Protein AF-A0A2T2SC00-F1 (afdb_monomer_lite)

Structure (mmCIF, N/CA/C/O backbone):
data_AF-A0A2T2SC00-F1
#
_entry.id   AF-A0A2T2SC00-F1
#
loop_
_atom_site.group_PDB
_atom_site.id
_atom_site.type_symbol
_atom_site.label_atom_id
_atom_site.label_alt_id
_atom_site.label_comp_id
_atom_site.label_asym_id
_atom_site.label_entity_id
_atom_site.label_seq_id
_atom_site.pdbx_PDB_ins_code
_atom_site.Cartn_x
_atom_site.Cartn_y
_atom_site.Cartn_z
_atom_site.occupancy
_atom_site.B_iso_or_equiv
_atom_site.auth_seq_id
_atom_site.auth_comp_id
_atom_site.auth_asym_id
_atom_site.auth_atom_id
_atom_site.pdbx_PDB_model_num
ATOM 1 N N . MET A 1 1 ? -11.362 11.542 10.653 1.00 46.25 1 MET A N 1
ATOM 2 C CA . MET A 1 1 ? -11.673 10.452 9.708 1.00 46.25 1 MET A CA 1
ATOM 3 C C . MET A 1 1 ? -11.257 10.879 8.308 1.00 46.25 1 MET A C 1
ATOM 5 O O . MET A 1 1 ? -12.016 11.571 7.643 1.00 46.25 1 MET A O 1
ATOM 9 N N . THR A 1 2 ? -10.043 10.540 7.875 1.00 49.66 2 THR A N 1
ATOM 10 C CA . THR A 1 2 ? -9.648 10.747 6.471 1.00 49.66 2 THR A CA 1
ATOM 11 C C . THR A 1 2 ? -9.931 9.459 5.716 1.00 49.66 2 THR A C 1
ATOM 13 O O . THR A 1 2 ? -9.033 8.678 5.427 1.00 49.66 2 THR A O 1
ATOM 16 N N . THR A 1 3 ? -11.205 9.206 5.432 1.00 57.25 3 THR A N 1
ATOM 17 C CA . THR A 1 3 ? -11.551 8.253 4.378 1.00 57.25 3 THR A CA 1
ATOM 18 C C . THR A 1 3 ? -11.516 9.049 3.083 1.00 57.25 3 THR A C 1
ATOM 20 O O . THR A 1 3 ? -12.471 9.754 2.762 1.00 57.25 3 THR A O 1
ATOM 23 N N . ALA A 1 4 ? -10.383 9.024 2.378 1.00 68.56 4 ALA A N 1
ATOM 24 C CA . ALA A 1 4 ? -10.335 9.554 1.016 1.00 68.56 4 ALA A CA 1
ATOM 25 C C . ALA A 1 4 ? -11.343 8.781 0.146 1.00 68.56 4 ALA A C 1
ATOM 27 O O . ALA A 1 4 ? -11.625 7.623 0.435 1.00 68.56 4 ALA A O 1
ATOM 28 N N . ALA A 1 5 ? -11.922 9.377 -0.896 1.00 81.25 5 ALA A N 1
ATOM 29 C CA . ALA A 1 5 ? -12.823 8.655 -1.807 1.00 81.25 5 ALA A CA 1
ATOM 30 C C . ALA A 1 5 ? -12.049 7.595 -2.620 1.00 81.25 5 ALA A C 1
ATOM 32 O O . ALA A 1 5 ? -10.869 7.841 -2.884 1.00 81.25 5 ALA A O 1
ATOM 33 N N . PRO A 1 6 ? -12.630 6.419 -2.953 1.00 88.88 6 PRO A N 1
ATOM 34 C CA . PRO A 1 6 ? -11.985 5.398 -3.796 1.00 88.88 6 PRO A CA 1
ATOM 35 C C . PRO A 1 6 ? -11.403 5.998 -5.074 1.00 88.88 6 PRO A C 1
ATOM 37 O O . PRO A 1 6 ? -11.956 6.970 -5.597 1.00 88.88 6 PRO A O 1
ATOM 40 N N . LEU A 1 7 ? -10.285 5.456 -5.563 1.00 92.31 7 LEU A N 1
ATOM 41 C CA . LEU A 1 7 ? -9.724 5.905 -6.833 1.00 92.31 7 LEU A CA 1
ATOM 42 C C . LEU A 1 7 ? -10.720 5.601 -7.955 1.00 92.31 7 LEU A C 1
ATOM 44 O O . LEU A 1 7 ? -11.177 4.472 -8.096 1.00 92.31 7 LEU A O 1
ATOM 48 N N . SER A 1 8 ? -11.041 6.600 -8.776 1.00 95.19 8 SER A N 1
ATOM 49 C CA . SER A 1 8 ? -11.900 6.376 -9.943 1.00 95.19 8 SER A CA 1
ATOM 50 C C . SER A 1 8 ? -11.204 5.490 -10.978 1.00 95.19 8 SER A C 1
ATOM 52 O O . SER A 1 8 ? -9.989 5.600 -11.140 1.00 95.19 8 SER A O 1
ATOM 54 N N . ASP A 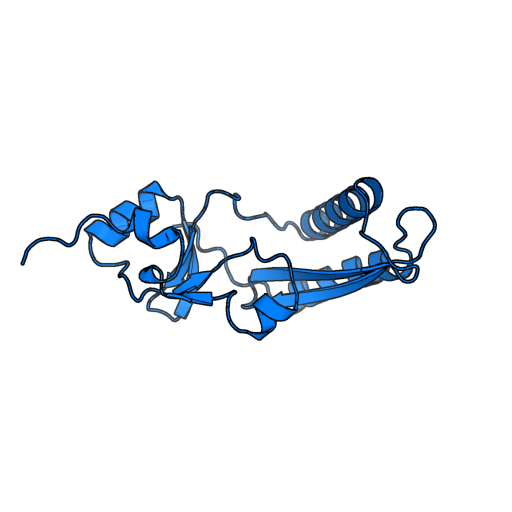1 9 ? -11.957 4.699 -11.744 1.00 96.38 9 ASP A N 1
ATOM 55 C CA . ASP A 1 9 ? -11.423 3.845 -12.821 1.00 96.38 9 ASP A CA 1
ATOM 56 C C . ASP A 1 9 ? -10.507 4.611 -13.790 1.00 96.38 9 ASP A C 1
ATOM 58 O O . ASP A 1 9 ? -9.477 4.102 -14.235 1.00 96.38 9 ASP A O 1
ATOM 62 N N . ALA A 1 10 ? -10.852 5.868 -14.090 1.00 97.06 10 ALA A N 1
ATOM 63 C CA . ALA A 1 10 ? -10.053 6.736 -14.949 1.00 97.06 10 ALA A CA 1
ATOM 64 C C . ALA A 1 10 ? -8.696 7.079 -14.314 1.00 97.06 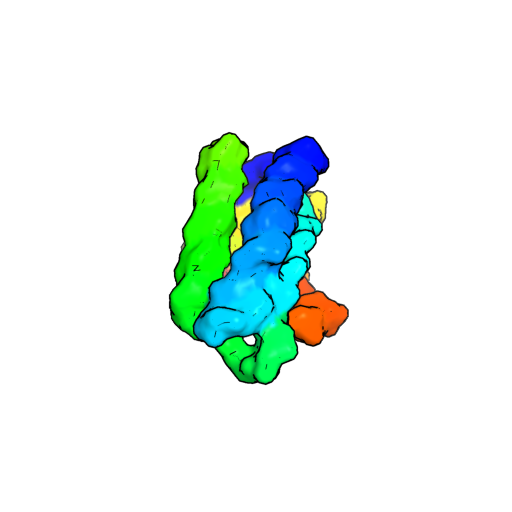10 ALA A C 1
ATOM 66 O O . ALA A 1 10 ? -7.667 7.020 -14.983 1.00 97.06 10 ALA A O 1
ATOM 67 N N . THR A 1 11 ? -8.682 7.402 -13.018 1.00 97.00 11 THR A N 1
ATOM 68 C CA . THR A 1 11 ? -7.450 7.657 -12.257 1.00 97.00 11 THR A CA 1
ATOM 69 C C . THR A 1 11 ? -6.603 6.393 -12.135 1.00 97.00 11 THR A C 1
ATOM 71 O O . THR A 1 11 ? -5.391 6.454 -12.323 1.00 97.00 11 THR A O 1
ATOM 74 N N . GLN A 1 12 ? -7.239 5.250 -11.865 1.00 97.69 12 GLN A N 1
ATOM 75 C CA . GLN A 1 12 ? -6.583 3.948 -11.775 1.00 97.69 12 GLN A CA 1
ATOM 76 C C . GLN A 1 12 ? -5.887 3.586 -13.091 1.00 97.69 12 GLN A C 1
ATOM 78 O O . GLN A 1 12 ? -4.688 3.318 -13.102 1.00 97.69 12 GLN A O 1
ATOM 83 N N . THR A 1 13 ? -6.610 3.676 -14.209 1.00 98.12 13 THR A N 1
ATOM 84 C CA . THR A 1 13 ? -6.069 3.424 -15.554 1.00 98.12 13 THR A CA 1
ATOM 85 C C . THR A 1 13 ? -4.900 4.361 -15.855 1.00 98.12 13 THR A C 1
ATOM 87 O O . THR A 1 13 ? -3.823 3.917 -16.238 1.00 98.12 13 THR A O 1
ATOM 90 N N . ALA A 1 14 ? -5.069 5.660 -15.592 1.00 97.75 14 ALA A N 1
ATOM 91 C CA . ALA A 1 14 ? -4.034 6.657 -15.842 1.00 97.75 14 ALA A CA 1
ATOM 92 C C . ALA A 1 14 ? -2.752 6.426 -15.018 1.00 97.75 14 ALA A C 1
ATOM 94 O O . ALA A 1 14 ? -1.659 6.740 -15.501 1.00 97.75 14 ALA A O 1
ATOM 95 N N . LEU A 1 15 ? -2.873 5.916 -13.789 1.00 97.69 15 LEU A N 1
ATOM 96 C CA . LEU A 1 15 ? -1.735 5.547 -12.946 1.00 97.69 15 LEU A CA 1
ATOM 97 C C . LEU A 1 15 ? -1.032 4.301 -13.499 1.00 97.69 15 LEU A C 1
ATOM 99 O O . LEU A 1 15 ? 0.186 4.312 -13.673 1.00 97.69 15 LEU A O 1
ATOM 103 N N . LEU A 1 16 ? -1.796 3.255 -13.821 1.00 98.06 16 LEU A N 1
ATOM 104 C CA . LEU A 1 16 ? -1.264 1.994 -14.341 1.00 98.06 16 LEU A CA 1
ATOM 105 C C . LEU A 1 16 ? -0.571 2.164 -15.701 1.00 98.06 16 LEU A C 1
ATOM 107 O O . LEU A 1 16 ? 0.504 1.604 -15.892 1.00 98.06 16 LEU A O 1
ATOM 111 N N . ASP A 1 17 ? -1.103 2.991 -16.605 1.00 97.62 17 ASP A N 1
ATOM 112 C CA . ASP A 1 17 ? -0.485 3.268 -17.912 1.00 97.62 17 ASP A CA 1
ATOM 113 C C . ASP A 1 17 ? 0.893 3.942 -17.776 1.00 97.62 17 ASP A C 1
ATOM 115 O O . ASP A 1 17 ? 1.849 3.608 -18.486 1.00 97.62 17 ASP A O 1
ATOM 119 N N . ARG A 1 18 ? 1.024 4.879 -16.828 1.00 96.94 18 ARG A N 1
ATOM 120 C CA . ARG A 1 18 ? 2.301 5.551 -16.529 1.00 96.94 18 ARG A CA 1
ATOM 121 C C . ARG A 1 18 ? 3.326 4.563 -15.988 1.00 96.94 18 ARG A C 1
ATOM 123 O O . ARG A 1 18 ? 4.458 4.531 -16.466 1.00 96.94 18 ARG A O 1
ATOM 130 N N . LEU A 1 19 ? 2.917 3.722 -15.040 1.00 97.50 19 LEU A N 1
ATOM 131 C CA . LEU A 1 19 ? 3.785 2.694 -14.468 1.00 97.50 19 LEU A CA 1
ATOM 132 C C . LEU A 1 19 ? 4.167 1.631 -15.502 1.00 97.50 19 LEU A C 1
ATOM 134 O O . LEU A 1 19 ? 5.326 1.237 -15.556 1.00 97.50 19 LEU A O 1
ATOM 138 N N . SER A 1 20 ? 3.240 1.226 -16.373 1.00 96.19 20 SER A N 1
ATOM 139 C CA . SER A 1 20 ? 3.527 0.305 -17.476 1.00 96.19 20 SER A CA 1
ATOM 140 C C . SER A 1 20 ? 4.554 0.880 -18.448 1.00 96.19 20 SER A C 1
ATOM 142 O O . SER A 1 20 ? 5.369 0.127 -18.976 1.00 96.19 20 SER A O 1
ATOM 144 N N . THR A 1 21 ? 4.530 2.194 -18.687 1.00 95.50 21 THR A N 1
ATOM 145 C CA . THR A 1 21 ? 5.528 2.864 -19.532 1.00 95.50 21 THR A CA 1
ATOM 146 C C . THR A 1 21 ? 6.910 2.799 -18.887 1.00 95.50 21 THR A C 1
ATOM 148 O O . THR A 1 21 ? 7.870 2.426 -19.549 1.00 95.50 21 THR A O 1
ATOM 151 N N . PHE A 1 22 ? 7.010 3.087 -17.586 1.00 95.56 22 PHE A N 1
ATOM 152 C CA . PHE A 1 22 ? 8.260 2.932 -16.836 1.00 95.56 22 PHE A CA 1
ATOM 153 C C . PHE A 1 22 ? 8.777 1.484 -16.859 1.00 95.56 22 PHE A C 1
ATOM 155 O O . PHE A 1 22 ? 9.954 1.251 -17.127 1.00 95.56 22 PHE A O 1
ATOM 162 N N . MET A 1 23 ? 7.898 0.509 -16.611 1.00 94.69 23 MET A N 1
ATOM 163 C CA . MET A 1 23 ? 8.260 -0.911 -16.545 1.00 94.69 23 MET A CA 1
ATOM 164 C C . MET A 1 23 ? 8.811 -1.452 -17.868 1.00 94.69 23 MET A C 1
ATOM 166 O O . MET A 1 23 ? 9.627 -2.367 -17.838 1.00 94.69 23 MET A O 1
ATOM 170 N N . ALA A 1 24 ? 8.421 -0.882 -19.015 1.00 93.19 24 ALA A N 1
ATOM 171 C CA . ALA A 1 24 ? 8.926 -1.297 -20.325 1.00 93.19 24 ALA A CA 1
ATOM 172 C C . ALA A 1 24 ? 10.442 -1.077 -20.489 1.00 93.19 24 ALA A C 1
ATOM 174 O O . ALA A 1 24 ? 11.096 -1.846 -21.192 1.00 93.19 24 ALA A O 1
ATOM 175 N N . ASP A 1 25 ? 10.993 -0.066 -19.812 1.00 92.06 25 ASP A N 1
ATOM 176 C CA . ASP A 1 25 ? 12.411 0.307 -19.872 1.00 92.06 25 ASP A CA 1
ATOM 177 C C . ASP A 1 25 ? 13.138 0.079 -18.530 1.00 92.06 25 ASP A C 1
ATOM 179 O O . ASP A 1 25 ? 14.277 0.521 -18.334 1.00 92.06 25 ASP A O 1
ATOM 183 N N . TRP A 1 26 ? 12.497 -0.603 -17.574 1.00 94.00 26 TRP A N 1
ATOM 184 C CA . TRP A 1 26 ? 13.041 -0.749 -16.230 1.00 94.00 26 TRP A CA 1
ATOM 185 C C . TRP A 1 26 ? 14.219 -1.724 -16.197 1.00 94.00 26 TRP A C 1
ATOM 187 O O . TRP A 1 26 ? 14.147 -2.874 -16.637 1.00 94.00 26 TRP A O 1
ATOM 197 N N . THR A 1 27 ? 15.335 -1.253 -15.639 1.00 88.25 27 THR A N 1
ATOM 198 C CA . THR A 1 27 ? 16.562 -2.034 -15.495 1.00 88.25 27 THR A CA 1
ATOM 199 C C . THR A 1 27 ? 17.150 -1.916 -14.090 1.00 88.25 27 THR A C 1
ATOM 201 O O . THR A 1 27 ? 17.029 -0.890 -13.418 1.00 88.25 27 THR A O 1
ATOM 204 N N . SER A 1 28 ? 17.827 -2.973 -13.643 1.00 86.31 28 SER A N 1
ATOM 205 C CA . SER A 1 28 ? 18.608 -3.015 -12.404 1.00 86.31 28 SER A CA 1
ATOM 206 C C . SER A 1 28 ? 19.923 -3.749 -12.664 1.00 86.31 28 SER A C 1
ATOM 208 O O . SER A 1 28 ? 19.931 -4.837 -13.235 1.00 86.31 28 SER A O 1
ATOM 210 N N . HIS A 1 29 ? 21.063 -3.136 -12.319 1.00 81.75 29 HIS A N 1
ATOM 211 C CA . HIS A 1 29 ? 22.405 -3.654 -12.652 1.00 81.75 29 HIS A CA 1
ATOM 212 C C . HIS A 1 29 ? 22.545 -4.144 -14.102 1.00 81.75 29 HIS A C 1
ATOM 214 O O . HIS A 1 29 ? 23.108 -5.207 -14.342 1.00 81.75 29 HIS A O 1
ATOM 220 N N . GLN A 1 30 ? 22.037 -3.368 -15.066 1.00 80.12 30 GLN A N 1
ATOM 221 C CA . GLN A 1 30 ? 22.094 -3.683 -16.504 1.00 80.12 30 GLN A CA 1
ATOM 222 C C . GLN A 1 30 ? 21.262 -4.903 -16.939 1.00 80.12 30 GLN A C 1
ATOM 224 O O . GLN A 1 30 ? 21.306 -5.276 -18.109 1.00 80.12 30 GLN A O 1
ATOM 229 N N . HIS A 1 31 ? 20.478 -5.492 -16.036 1.00 84.62 31 HIS A N 1
ATOM 230 C CA . HIS A 1 31 ? 19.489 -6.513 -16.361 1.00 84.62 31 HIS A CA 1
ATOM 231 C C . HIS A 1 31 ? 18.110 -5.871 -16.462 1.00 84.62 31 HIS A C 1
ATOM 233 O O . HIS A 1 31 ? 17.794 -4.957 -15.698 1.00 84.62 31 HIS A O 1
ATOM 239 N N . ALA A 1 32 ? 17.299 -6.346 -17.405 1.00 89.12 32 ALA A N 1
ATOM 240 C CA . ALA A 1 32 ? 15.898 -5.962 -17.476 1.00 89.12 32 ALA A CA 1
ATOM 241 C C . ALA A 1 32 ? 15.161 -6.462 -16.227 1.00 89.12 32 ALA A C 1
ATOM 243 O O . ALA A 1 32 ? 15.494 -7.515 -15.671 1.00 89.12 32 ALA A O 1
ATOM 244 N N . VAL A 1 33 ? 14.176 -5.691 -15.781 1.00 92.62 33 VAL A N 1
ATOM 245 C CA . VAL A 1 33 ? 13.275 -6.084 -14.700 1.00 92.62 33 VAL A CA 1
ATOM 246 C C . VAL A 1 33 ? 11.886 -6.242 -15.291 1.00 92.62 33 VAL A C 1
ATOM 248 O O . VAL A 1 33 ? 11.322 -5.291 -15.826 1.00 92.62 33 VAL A O 1
ATOM 251 N N . GLU A 1 34 ? 11.333 -7.445 -15.195 1.00 92.81 34 GLU A N 1
ATOM 252 C CA . GLU A 1 34 ? 9.938 -7.681 -15.543 1.00 92.81 34 GLU A CA 1
ATOM 253 C C . GLU A 1 34 ? 9.075 -7.254 -14.363 1.00 92.81 34 GLU A C 1
ATOM 255 O O . GLU A 1 34 ? 9.261 -7.728 -13.244 1.00 92.81 34 GLU A O 1
ATOM 260 N N . GLY A 1 35 ? 8.152 -6.328 -14.606 1.00 93.50 35 GLY A N 1
ATOM 261 C CA . GLY A 1 35 ? 7.279 -5.774 -13.583 1.00 93.50 35 GLY A CA 1
ATOM 262 C C . GLY A 1 35 ? 5.826 -5.746 -14.030 1.00 93.50 35 GLY A C 1
ATOM 263 O O . GLY A 1 35 ? 5.524 -5.631 -15.217 1.00 93.50 35 GLY A O 1
ATOM 264 N N . ALA A 1 36 ? 4.923 -5.825 -13.060 1.00 95.12 36 ALA A N 1
ATOM 265 C CA . ALA A 1 36 ? 3.505 -5.574 -13.253 1.00 95.12 36 ALA A CA 1
ATOM 266 C C . ALA A 1 36 ? 2.949 -4.783 -12.067 1.00 95.12 36 ALA A C 1
ATOM 268 O O . ALA A 1 36 ? 3.351 -4.999 -10.921 1.00 95.12 36 ALA A O 1
ATOM 269 N N . ALA A 1 37 ? 1.998 -3.892 -12.347 1.00 97.25 37 ALA A N 1
ATOM 270 C CA . ALA A 1 37 ? 1.253 -3.145 -11.342 1.00 97.25 37 ALA A CA 1
ATOM 271 C C . ALA A 1 37 ? -0.240 -3.479 -11.410 1.00 97.25 37 ALA A C 1
ATOM 273 O O . ALA A 1 37 ? -0.789 -3.710 -12.487 1.00 97.25 37 ALA A O 1
ATOM 274 N N . THR A 1 38 ? -0.906 -3.454 -10.261 1.00 96.94 38 THR A N 1
ATOM 275 C CA . THR A 1 38 ? -2.368 -3.492 -10.158 1.00 96.94 38 THR A CA 1
ATOM 276 C C . THR A 1 38 ? -2.831 -2.606 -9.012 1.00 96.94 38 THR A C 1
ATOM 278 O O . THR A 1 38 ? -2.042 -2.249 -8.136 1.00 96.94 38 THR A O 1
ATOM 281 N N . ILE A 1 39 ? -4.119 -2.270 -9.005 1.00 97.00 39 ILE A N 1
ATOM 282 C CA . ILE A 1 39 ? -4.764 -1.591 -7.885 1.00 97.00 39 ILE A CA 1
ATOM 283 C C . ILE A 1 39 ? -5.762 -2.553 -7.240 1.00 97.00 39 ILE A C 1
ATOM 285 O O . ILE A 1 39 ? -6.554 -3.183 -7.938 1.00 97.00 39 ILE A O 1
ATOM 289 N N . LEU A 1 40 ? -5.684 -2.707 -5.917 1.00 95.50 40 LEU A N 1
ATOM 290 C CA . LEU A 1 40 ? -6.622 -3.502 -5.117 1.00 95.50 40 LEU A CA 1
ATOM 291 C C . LEU A 1 40 ? -7.511 -2.581 -4.281 1.00 95.50 40 LEU A C 1
ATOM 293 O O . LEU A 1 40 ? -7.053 -1.529 -3.825 1.00 95.50 40 LEU A O 1
ATOM 297 N N . ASP A 1 41 ? -8.773 -2.975 -4.090 1.00 94.19 41 ASP A N 1
ATOM 298 C CA . ASP A 1 41 ? -9.798 -2.228 -3.341 1.00 94.19 41 ASP A CA 1
ATOM 299 C C . ASP A 1 41 ? -9.904 -0.738 -3.732 1.00 94.19 41 ASP A C 1
ATOM 301 O O . ASP A 1 41 ? -10.259 0.095 -2.900 1.00 94.19 41 ASP A O 1
ATOM 305 N N . ASP A 1 42 ? -9.555 -0.384 -4.977 1.00 94.75 42 ASP A N 1
ATOM 306 C CA . ASP A 1 42 ? -9.486 0.995 -5.488 1.00 94.75 42 ASP A CA 1
ATOM 307 C C . ASP A 1 42 ? -8.564 1.919 -4.661 1.00 94.75 42 AS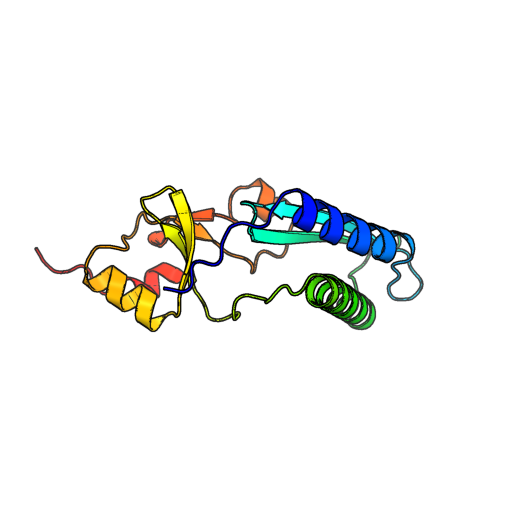P A C 1
ATOM 309 O O . ASP A 1 42 ? -8.783 3.134 -4.555 1.00 94.75 42 ASP A O 1
ATOM 313 N N . ARG A 1 43 ? -7.558 1.334 -3.994 1.00 93.25 43 ARG A N 1
ATOM 314 C CA . ARG A 1 43 ? -6.783 1.971 -2.912 1.00 93.25 43 ARG A CA 1
ATOM 315 C C . ARG A 1 43 ? -5.307 1.624 -2.910 1.00 93.25 43 ARG A C 1
ATOM 317 O O . ARG A 1 43 ? -4.482 2.491 -2.634 1.00 93.25 43 ARG A O 1
ATOM 324 N N . PHE A 1 44 ? -4.986 0.358 -3.139 1.00 95.44 44 PHE A N 1
ATOM 325 C CA . PHE A 1 44 ? -3.653 -0.177 -2.911 1.00 95.44 44 PHE A CA 1
ATOM 326 C C . PHE A 1 44 ? -2.950 -0.387 -4.235 1.00 95.44 44 PHE A C 1
ATOM 328 O O . PHE A 1 44 ? -3.322 -1.280 -4.990 1.00 95.44 44 PHE A O 1
ATOM 335 N N . LEU A 1 45 ? -1.920 0.411 -4.502 1.00 96.44 45 LEU A N 1
ATOM 336 C CA . LEU A 1 45 ? -0.999 0.119 -5.587 1.00 96.44 45 LEU A CA 1
ATOM 337 C C . LEU A 1 45 ? -0.117 -1.062 -5.176 1.00 96.44 45 LEU A C 1
ATOM 339 O O . LEU A 1 45 ? 0.642 -0.971 -4.213 1.00 96.44 45 LEU A O 1
ATOM 343 N N . VAL A 1 46 ? -0.213 -2.157 -5.921 1.00 96.44 46 VAL A N 1
ATOM 344 C CA . VAL A 1 46 ? 0.633 -3.338 -5.761 1.00 96.44 46 VAL A CA 1
ATOM 345 C C . VAL A 1 46 ? 1.530 -3.447 -6.976 1.00 96.44 46 VAL A C 1
ATOM 347 O O . VAL A 1 46 ? 1.047 -3.410 -8.106 1.00 96.44 46 VAL A O 1
ATOM 350 N N . ILE A 1 47 ? 2.828 -3.616 -6.737 1.00 95.75 47 ILE A N 1
ATOM 351 C CA . ILE A 1 47 ? 3.826 -3.821 -7.782 1.00 95.75 47 ILE A CA 1
ATOM 352 C C . ILE A 1 47 ? 4.574 -5.112 -7.478 1.00 95.75 47 ILE A C 1
ATOM 354 O O . ILE A 1 47 ? 5.112 -5.282 -6.387 1.00 95.75 47 ILE A O 1
ATOM 358 N N . ALA A 1 48 ? 4.597 -6.019 -8.448 1.00 93.81 48 ALA A N 1
ATOM 359 C CA . ALA A 1 48 ? 5.405 -7.230 -8.411 1.00 93.81 48 ALA A CA 1
ATOM 360 C C . ALA A 1 48 ? 6.472 -7.138 -9.498 1.00 93.81 48 ALA A C 1
ATOM 362 O O . ALA A 1 48 ? 6.188 -6.649 -10.593 1.00 93.81 48 ALA A O 1
ATOM 363 N N . ALA A 1 49 ? 7.687 -7.588 -9.192 1.00 92.56 49 ALA A N 1
ATOM 364 C CA . ALA A 1 49 ? 8.812 -7.457 -10.101 1.00 92.56 49 ALA A CA 1
ATOM 365 C C . ALA A 1 49 ? 9.867 -8.549 -9.899 1.00 92.56 49 ALA A C 1
ATOM 367 O O . ALA A 1 49 ? 10.090 -8.987 -8.770 1.00 92.56 49 ALA A O 1
ATOM 368 N N . GLU A 1 50 ? 10.531 -8.946 -10.982 1.00 90.44 50 GLU A N 1
ATOM 369 C CA . GLU A 1 50 ? 11.594 -9.954 -10.995 1.00 90.44 50 GLU A CA 1
ATOM 370 C C . GLU A 1 50 ? 12.680 -9.594 -12.035 1.00 90.44 50 GLU A C 1
ATOM 372 O O . GLU A 1 50 ? 12.354 -9.268 -13.181 1.00 90.44 50 GLU A O 1
ATOM 377 N N . PRO A 1 51 ? 13.983 -9.627 -11.688 1.00 86.69 51 PRO A N 1
ATOM 378 C CA . PRO A 1 51 ? 15.059 -9.437 -12.662 1.00 86.69 51 PRO A CA 1
ATOM 379 C C . PRO A 1 51 ? 15.180 -10.615 -13.637 1.00 86.69 51 PRO A C 1
ATOM 381 O O . PRO A 1 51 ? 15.324 -11.764 -13.220 1.00 86.69 51 PRO A O 1
ATOM 384 N N . THR A 1 52 ? 15.275 -10.343 -14.941 1.00 84.06 52 THR A N 1
ATOM 385 C CA . THR A 1 52 ? 15.378 -11.398 -15.973 1.00 84.06 52 THR A CA 1
ATOM 386 C C . THR A 1 52 ? 16.693 -12.185 -15.924 1.00 84.06 52 THR A C 1
ATOM 388 O O . THR A 1 52 ? 16.799 -13.266 -16.500 1.00 84.06 52 THR A O 1
ATOM 391 N N . GLY A 1 53 ? 17.728 -11.633 -15.282 1.00 72.69 53 GLY A N 1
ATOM 392 C CA . GLY A 1 53 ? 19.046 -12.259 -15.125 1.00 72.69 53 GLY A CA 1
ATOM 393 C C . GLY A 1 53 ? 19.182 -13.170 -13.900 1.00 72.69 53 GLY A C 1
ATOM 394 O O . GLY A 1 53 ? 20.239 -13.775 -13.719 1.00 72.69 53 GLY A O 1
ATOM 395 N N . GLY A 1 54 ? 18.141 -13.267 -13.065 1.00 69.00 54 GLY A N 1
ATOM 396 C CA . GLY A 1 54 ? 18.223 -13.849 -11.727 1.00 69.00 54 GLY A CA 1
ATOM 397 C C . GLY A 1 54 ? 18.911 -12.921 -10.714 1.00 69.00 54 GLY A C 1
ATOM 398 O O . GLY A 1 54 ? 19.676 -12.026 -11.074 1.00 69.00 54 GLY A O 1
ATOM 399 N N . GLY A 1 55 ? 18.634 -13.141 -9.428 1.00 73.56 55 GLY A N 1
ATOM 400 C CA . GLY A 1 55 ? 19.094 -12.285 -8.329 1.00 73.56 55 GLY A CA 1
ATOM 401 C C . GLY A 1 55 ? 18.042 -11.268 -7.882 1.00 73.56 55 GLY A C 1
ATOM 402 O O . GLY A 1 55 ? 16.900 -11.306 -8.333 1.00 73.56 55 GLY A O 1
ATOM 403 N N . ASP A 1 56 ? 18.433 -10.374 -6.977 1.00 77.56 56 ASP A N 1
ATOM 404 C CA . ASP A 1 56 ? 17.533 -9.379 -6.391 1.00 77.56 56 ASP A CA 1
ATOM 405 C C . ASP A 1 56 ? 17.572 -8.052 -7.162 1.00 77.56 56 ASP A C 1
ATOM 407 O O . ASP A 1 56 ? 18.593 -7.668 -7.743 1.00 77.56 56 ASP A O 1
ATOM 411 N N . ILE A 1 57 ? 16.468 -7.304 -7.117 1.00 81.81 57 ILE A N 1
ATOM 412 C CA . ILE A 1 57 ? 16.454 -5.906 -7.560 1.00 81.81 57 ILE A CA 1
ATOM 413 C C . ILE A 1 57 ? 17.297 -5.106 -6.567 1.00 81.81 57 ILE A C 1
ATOM 415 O O . ILE A 1 57 ? 17.013 -5.075 -5.370 1.00 81.81 57 ILE A O 1
ATOM 419 N N . SER A 1 58 ? 18.348 -4.447 -7.048 1.00 79.12 58 SER A N 1
ATOM 420 C CA . SER A 1 58 ? 19.200 -3.648 -6.169 1.00 79.12 58 SER A CA 1
ATOM 421 C C . SER A 1 58 ? 18.594 -2.306 -5.790 1.00 79.12 58 SER A C 1
ATOM 423 O O . SER A 1 58 ? 17.636 -1.845 -6.409 1.00 79.12 58 SER A O 1
ATOM 425 N N . GLY A 1 59 ? 19.239 -1.625 -4.834 1.00 77.75 59 GLY A N 1
ATOM 426 C CA . GLY A 1 59 ? 18.855 -0.285 -4.385 1.00 77.75 59 GLY A CA 1
ATOM 427 C C . GLY A 1 59 ? 18.620 0.703 -5.531 1.00 77.75 59 GLY A C 1
ATOM 428 O O . GLY A 1 59 ? 17.588 1.349 -5.549 1.00 77.75 59 GLY A O 1
ATOM 429 N N . CYS A 1 60 ? 19.472 0.736 -6.563 1.00 82.25 60 CYS A N 1
ATOM 430 C CA . CYS A 1 60 ? 19.272 1.650 -7.697 1.00 82.25 60 CYS A CA 1
ATOM 431 C C . CYS A 1 60 ? 18.003 1.328 -8.512 1.00 82.25 60 CYS A C 1
ATOM 433 O O . CYS A 1 60 ? 17.342 2.242 -9.001 1.00 82.25 60 CYS A O 1
ATOM 435 N N . GLY A 1 61 ? 17.648 0.044 -8.641 1.00 85.44 61 GLY A N 1
ATOM 436 C CA . GLY A 1 61 ? 16.401 -0.366 -9.293 1.00 85.44 61 GLY A CA 1
ATOM 437 C C . GLY A 1 61 ? 15.167 -0.032 -8.451 1.00 85.44 61 GLY A C 1
ATOM 438 O O . GLY A 1 61 ? 14.160 0.408 -9.001 1.00 85.44 61 GLY A O 1
ATOM 439 N N . ILE A 1 62 ? 15.266 -0.194 -7.127 1.00 87.31 62 ILE A N 1
ATOM 440 C CA . ILE A 1 62 ? 14.213 0.158 -6.160 1.00 87.31 62 ILE A CA 1
ATOM 441 C C . ILE A 1 62 ? 14.007 1.679 -6.101 1.00 87.31 62 ILE A C 1
ATOM 443 O O . ILE A 1 62 ? 12.869 2.146 -6.097 1.00 87.31 62 ILE A O 1
ATOM 447 N N . ASP A 1 63 ? 15.088 2.458 -6.108 1.00 91.06 63 ASP A N 1
ATOM 448 C CA . ASP A 1 63 ? 15.040 3.921 -6.110 1.00 91.06 63 ASP A CA 1
ATOM 449 C C . ASP A 1 63 ? 14.362 4.438 -7.386 1.00 91.06 63 ASP A C 1
ATOM 451 O O . ASP A 1 63 ? 13.506 5.320 -7.322 1.00 91.06 63 ASP A O 1
ATOM 455 N N . ALA A 1 64 ? 14.688 3.845 -8.543 1.00 93.12 64 ALA A N 1
ATOM 456 C CA . ALA A 1 64 ? 14.047 4.174 -9.816 1.00 93.12 64 ALA A CA 1
ATOM 457 C C . ALA A 1 64 ? 12.539 3.879 -9.793 1.00 93.12 64 ALA A C 1
ATOM 459 O O . ALA A 1 64 ? 11.747 4.712 -10.231 1.00 93.12 64 ALA A O 1
ATOM 460 N N . LEU A 1 65 ? 12.140 2.729 -9.237 1.00 94.75 65 LEU A N 1
ATOM 461 C CA . LEU A 1 65 ? 10.730 2.387 -9.060 1.00 94.75 65 LEU A CA 1
ATOM 462 C C . LEU A 1 65 ? 10.020 3.393 -8.150 1.00 94.75 65 LEU A C 1
ATOM 464 O O . LEU A 1 65 ? 8.958 3.896 -8.503 1.00 94.75 65 LEU A O 1
ATOM 468 N N . THR A 1 66 ? 10.611 3.698 -6.995 1.00 94.00 66 THR A N 1
ATOM 469 C CA . THR A 1 66 ? 10.031 4.631 -6.019 1.00 94.00 66 THR A CA 1
ATOM 470 C C . THR A 1 66 ? 9.832 6.008 -6.649 1.00 94.00 66 THR A C 1
ATOM 472 O O . THR A 1 66 ? 8.756 6.590 -6.538 1.00 94.00 66 THR A O 1
ATOM 475 N N . HIS A 1 67 ? 10.824 6.491 -7.403 1.00 95.56 67 HIS A N 1
ATOM 476 C CA . HIS A 1 67 ? 10.724 7.752 -8.129 1.00 95.56 67 HIS A CA 1
ATOM 477 C C . HIS A 1 67 ? 9.603 7.745 -9.177 1.00 95.56 67 HIS A C 1
ATOM 479 O O . HIS A 1 67 ? 8.804 8.677 -9.213 1.00 95.56 67 HIS A O 1
ATOM 485 N N . ALA A 1 68 ? 9.507 6.687 -9.989 1.00 96.44 68 ALA A N 1
ATOM 486 C CA . ALA A 1 68 ? 8.464 6.563 -11.007 1.00 96.44 68 ALA A CA 1
ATOM 487 C C . ALA A 1 68 ? 7.054 6.512 -10.395 1.00 96.44 68 ALA A C 1
ATOM 489 O O . ALA A 1 68 ? 6.118 7.113 -10.923 1.00 96.44 68 ALA A O 1
ATOM 490 N N . VAL A 1 69 ? 6.905 5.823 -9.260 1.00 96.88 69 VAL A N 1
ATOM 491 C CA . VAL A 1 69 ? 5.650 5.750 -8.500 1.00 96.88 69 VAL A CA 1
ATOM 492 C C . VAL A 1 69 ? 5.249 7.124 -7.966 1.00 96.88 69 VAL A C 1
ATOM 494 O O . VAL A 1 69 ? 4.104 7.540 -8.159 1.00 96.88 69 VAL A O 1
ATOM 497 N N . ASP A 1 70 ? 6.181 7.855 -7.357 1.00 96.00 70 ASP A N 1
ATOM 498 C CA . ASP A 1 70 ? 5.913 9.186 -6.810 1.00 96.00 70 ASP A CA 1
ATOM 499 C C . ASP A 1 70 ? 5.629 10.227 -7.899 1.00 96.00 70 ASP A C 1
ATOM 501 O O . ASP A 1 70 ? 4.731 11.058 -7.740 1.00 96.00 70 ASP A O 1
ATOM 505 N N . GLU A 1 71 ? 6.337 10.176 -9.029 1.00 96.62 71 GLU A N 1
ATOM 506 C CA . GLU A 1 71 ? 6.084 11.049 -10.178 1.00 96.62 71 GLU A CA 1
ATOM 507 C C . GLU A 1 71 ? 4.693 10.794 -10.778 1.00 96.62 71 GLU A C 1
ATOM 509 O O . GLU A 1 71 ? 3.926 11.736 -11.026 1.00 96.62 71 GLU A O 1
ATOM 514 N N . ALA A 1 72 ? 4.335 9.520 -10.976 1.00 96.62 72 ALA A N 1
ATOM 515 C CA . ALA A 1 72 ? 3.040 9.139 -11.524 1.00 96.62 72 ALA A CA 1
ATOM 516 C C . ALA A 1 72 ? 1.888 9.549 -10.594 1.00 96.62 72 ALA A C 1
ATOM 518 O O . ALA A 1 72 ? 0.889 10.096 -11.067 1.00 96.62 72 ALA A O 1
ATOM 519 N N . ALA A 1 73 ? 2.045 9.347 -9.283 1.00 95.06 73 ALA A N 1
ATOM 520 C CA . ALA A 1 73 ? 1.077 9.774 -8.278 1.00 95.06 73 ALA A CA 1
ATOM 521 C C . ALA A 1 73 ? 0.935 11.302 -8.227 1.00 95.06 73 ALA A C 1
ATOM 523 O O . ALA A 1 73 ? -0.184 11.813 -8.272 1.00 95.06 73 ALA A O 1
ATOM 524 N N . SER A 1 74 ? 2.052 12.035 -8.219 1.00 94.69 74 SER A N 1
ATOM 525 C CA . SER A 1 74 ? 2.054 13.504 -8.171 1.00 94.69 74 SER A CA 1
ATOM 526 C C . SER A 1 74 ? 1.384 14.125 -9.398 1.00 94.69 74 SER A C 1
ATOM 528 O O . SER A 1 74 ? 0.637 15.088 -9.274 1.00 94.69 74 SER A O 1
ATOM 530 N N . THR A 1 75 ? 1.592 13.546 -10.585 1.00 95.19 75 THR A N 1
ATOM 531 C CA . THR A 1 75 ? 0.950 13.991 -11.838 1.00 95.19 75 THR A CA 1
ATOM 532 C C . THR A 1 75 ? -0.577 13.858 -11.805 1.00 95.19 75 THR A C 1
ATOM 534 O O . THR A 1 75 ? -1.278 14.523 -12.566 1.00 95.19 75 THR A O 1
ATOM 537 N N . LEU A 1 76 ? -1.092 12.974 -10.953 1.00 95.38 76 LEU A N 1
ATOM 538 C CA . LEU A 1 76 ? -2.516 12.703 -10.782 1.00 95.38 76 LEU A CA 1
ATOM 539 C C . LEU A 1 76 ? -3.079 13.328 -9.494 1.00 95.38 76 LEU A C 1
ATOM 541 O O . LEU A 1 76 ? -4.195 12.987 -9.105 1.00 95.38 76 LEU A O 1
ATOM 545 N N . ASP A 1 77 ? -2.313 14.210 -8.838 1.00 94.12 77 ASP A N 1
ATOM 546 C CA . ASP A 1 77 ? -2.649 14.840 -7.554 1.00 94.12 77 ASP A CA 1
ATOM 547 C C . ASP A 1 77 ? -3.012 13.820 -6.454 1.00 94.12 77 ASP A C 1
ATOM 549 O O . ASP A 1 77 ? -3.869 14.058 -5.597 1.00 94.12 77 ASP A O 1
ATOM 553 N N . LEU A 1 78 ? -2.364 12.651 -6.477 1.00 93.62 78 LEU A N 1
ATOM 554 C CA . LEU A 1 78 ? -2.557 11.599 -5.485 1.00 93.62 78 LEU A CA 1
ATOM 555 C C . LEU A 1 78 ? -1.649 11.811 -4.275 1.00 93.62 78 LEU A C 1
ATOM 557 O O . LEU A 1 78 ? -0.498 12.224 -4.392 1.00 93.62 78 LEU A O 1
ATOM 561 N N .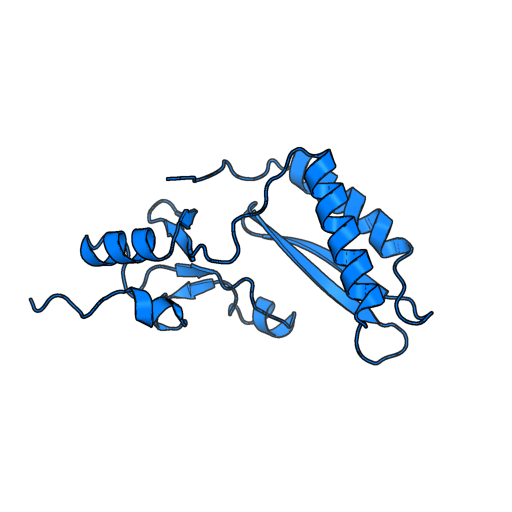 ALA A 1 79 ? -2.170 11.467 -3.098 1.00 91.62 79 ALA A N 1
ATOM 562 C CA . ALA A 1 79 ? -1.430 11.499 -1.845 1.00 91.62 79 ALA A CA 1
ATOM 563 C C . ALA A 1 79 ? -1.347 10.097 -1.238 1.00 91.62 79 ALA A C 1
ATOM 565 O O . ALA A 1 79 ? -2.352 9.389 -1.139 1.00 91.62 79 ALA A O 1
ATOM 566 N N . TRP A 1 80 ? -0.153 9.723 -0.782 1.00 91.81 80 TRP A N 1
ATOM 567 C CA . TRP A 1 80 ? 0.070 8.458 -0.094 1.00 91.81 80 TRP A CA 1
ATOM 568 C C . TRP A 1 80 ? -0.416 8.506 1.351 1.00 91.81 80 TRP A C 1
ATOM 570 O O . TRP A 1 80 ? -0.267 9.504 2.061 1.00 91.81 80 TRP A O 1
ATOM 580 N N . VAL A 1 81 ? -0.971 7.385 1.808 1.00 92.06 81 VAL A N 1
ATOM 581 C CA . VAL A 1 81 ? -1.309 7.204 3.218 1.00 92.06 81 VAL A CA 1
ATOM 582 C C . VAL A 1 81 ? -0.009 7.134 4.034 1.00 92.06 81 VAL A C 1
ATOM 584 O O . VAL A 1 81 ? 0.913 6.419 3.640 1.00 92.06 81 VAL A O 1
ATOM 587 N N . PRO A 1 82 ? 0.087 7.824 5.186 1.00 91.50 82 PRO A N 1
ATOM 588 C CA . PRO A 1 82 ? 1.257 7.717 6.051 1.00 91.50 82 PRO A CA 1
ATOM 589 C C . PRO A 1 82 ? 1.524 6.269 6.478 1.00 91.50 82 PRO A C 1
ATOM 591 O O . PRO A 1 82 ? 0.622 5.594 6.969 1.00 91.50 82 PRO A O 1
ATOM 594 N N . ALA A 1 83 ? 2.778 5.819 6.392 1.00 88.31 83 ALA A N 1
ATOM 595 C CA . ALA A 1 83 ? 3.170 4.428 6.661 1.00 88.31 83 ALA A CA 1
ATOM 596 C C . ALA A 1 83 ? 2.817 3.914 8.073 1.00 88.31 83 ALA A C 1
ATOM 598 O O . ALA A 1 83 ? 2.739 2.712 8.304 1.00 88.31 83 ALA A O 1
ATOM 599 N N . LEU A 1 84 ? 2.620 4.816 9.042 1.00 89.25 84 LEU A N 1
ATOM 600 C CA . LEU A 1 84 ? 2.244 4.455 10.412 1.00 89.25 84 LEU A CA 1
ATOM 601 C C . LEU A 1 84 ? 0.731 4.329 10.621 1.00 89.25 84 LEU A C 1
ATOM 603 O O . LEU A 1 84 ? 0.317 3.978 11.726 1.00 89.25 84 LEU A O 1
ATOM 607 N N . HIS A 1 85 ? -0.091 4.639 9.617 1.00 93.81 85 HIS A N 1
ATOM 608 C CA . HIS A 1 85 ? -1.534 4.452 9.711 1.00 93.81 85 HIS A CA 1
ATOM 609 C C . HIS A 1 85 ? -1.905 2.971 9.656 1.00 93.81 85 HIS A C 1
ATOM 611 O O . HIS A 1 85 ? -1.271 2.170 8.977 1.00 93.81 85 HIS A O 1
ATOM 617 N N . VAL A 1 86 ? -2.969 2.635 10.376 1.00 94.94 86 VAL A N 1
ATOM 618 C CA . VAL A 1 86 ? -3.641 1.346 10.297 1.00 94.94 86 VAL A CA 1
ATOM 619 C C . VAL A 1 86 ? -4.667 1.409 9.178 1.00 94.94 86 VAL A C 1
ATOM 621 O O . VAL A 1 86 ? -5.514 2.309 9.147 1.00 94.94 86 VAL A O 1
ATOM 624 N N . LEU A 1 87 ? -4.571 0.445 8.271 1.00 95.44 87 LEU A N 1
ATOM 625 C CA . LEU A 1 87 ? -5.473 0.245 7.148 1.00 95.44 87 LEU A CA 1
ATOM 626 C C . LEU A 1 87 ? -6.431 -0.880 7.521 1.00 95.44 87 LEU A C 1
ATOM 628 O O . LEU A 1 87 ? -5.989 -1.979 7.844 1.00 95.44 87 LEU A O 1
ATOM 632 N N . TYR A 1 88 ? -7.733 -0.619 7.501 1.00 95.62 88 TYR A N 1
ATOM 633 C CA . TYR A 1 88 ? -8.729 -1.606 7.913 1.00 95.62 88 TYR A CA 1
ATOM 634 C C . TYR A 1 88 ? -10.028 -1.460 7.130 1.00 95.62 88 TYR A C 1
ATOM 636 O O . TYR A 1 88 ? -10.319 -0.396 6.572 1.00 95.62 88 TYR A O 1
ATOM 644 N N . ARG A 1 89 ? -10.809 -2.540 7.085 1.00 94.94 89 ARG A N 1
ATOM 645 C CA . ARG A 1 89 ? -12.144 -2.538 6.492 1.00 94.94 89 ARG A CA 1
ATOM 646 C C . ARG A 1 89 ? -13.163 -2.108 7.543 1.00 94.94 89 ARG A C 1
ATOM 648 O O . ARG A 1 89 ? -13.252 -2.700 8.618 1.00 94.94 89 ARG A O 1
ATOM 655 N N . THR A 1 90 ? -13.919 -1.055 7.246 1.00 92.12 90 THR A N 1
ATOM 656 C CA . THR A 1 90 ? -14.992 -0.571 8.120 1.00 92.12 90 THR A CA 1
ATOM 657 C C . THR A 1 90 ? -16.201 -1.514 8.070 1.00 92.12 90 THR A C 1
ATOM 659 O O . THR A 1 90 ? -16.319 -2.301 7.126 1.00 92.12 90 THR A O 1
ATOM 662 N N . PRO A 1 91 ? -17.138 -1.439 9.035 1.00 88.12 91 PRO A N 1
ATOM 663 C CA . PRO A 1 91 ? -18.380 -2.218 8.997 1.00 88.12 91 PRO A CA 1
ATOM 664 C C . PRO A 1 91 ? -19.209 -2.011 7.718 1.00 88.12 91 PRO A C 1
ATOM 666 O O . PRO A 1 91 ? -19.923 -2.911 7.288 1.00 88.12 91 PRO A O 1
ATOM 669 N N . GLU A 1 92 ? -19.081 -0.848 7.076 1.00 88.56 92 GLU A N 1
ATOM 670 C CA . GLU A 1 92 ? -19.711 -0.518 5.791 1.00 88.56 92 GLU A CA 1
ATOM 671 C C . GLU A 1 92 ? -19.003 -1.165 4.583 1.00 88.56 92 GLU A C 1
ATOM 673 O O . GLU A 1 92 ? -19.415 -0.964 3.443 1.00 88.56 92 GLU A O 1
ATOM 678 N N . GLY A 1 93 ? -17.926 -1.924 4.810 1.00 89.19 93 GLY A N 1
ATOM 679 C CA . GLY A 1 93 ? -17.157 -2.629 3.783 1.00 89.19 93 GLY A CA 1
ATOM 680 C C . GLY A 1 93 ? -16.099 -1.776 3.079 1.00 89.19 93 GLY A C 1
ATOM 681 O O . GLY A 1 93 ? -15.419 -2.269 2.178 1.00 89.19 93 GLY A O 1
ATOM 682 N N . THR A 1 94 ? -15.926 -0.517 3.491 1.00 90.69 94 THR A N 1
ATOM 683 C CA . THR A 1 94 ? -14.977 0.422 2.874 1.00 90.69 94 THR A CA 1
ATOM 684 C C . THR A 1 94 ? -13.601 0.371 3.528 1.00 90.69 94 THR A C 1
ATOM 686 O O . THR A 1 94 ? -13.487 0.100 4.719 1.00 90.69 94 THR A O 1
ATOM 689 N N . VAL A 1 95 ? -12.540 0.659 2.771 1.00 93.44 95 VAL A N 1
ATOM 690 C CA . VAL A 1 95 ? -11.180 0.762 3.322 1.00 93.44 95 VAL A CA 1
ATOM 691 C C . VAL A 1 95 ? -10.973 2.140 3.947 1.00 93.44 95 VAL A C 1
ATOM 693 O O . VAL A 1 95 ? -11.154 3.163 3.278 1.00 93.44 95 VAL A O 1
ATOM 696 N N . ALA A 1 96 ? -10.544 2.164 5.207 1.00 93.12 96 ALA A N 1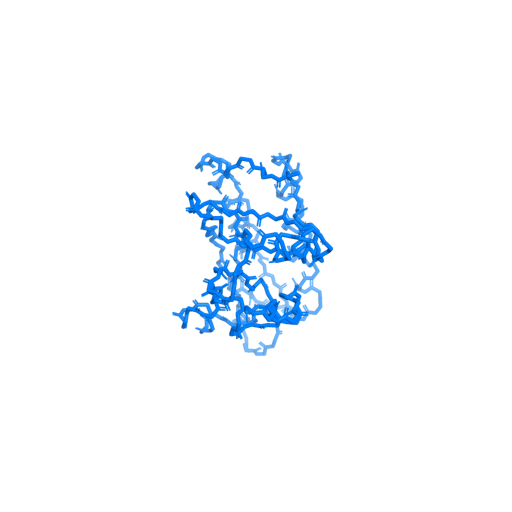
ATOM 697 C CA . ALA A 1 96 ? -10.182 3.370 5.940 1.00 93.12 96 ALA A CA 1
ATOM 698 C C . ALA A 1 96 ? -8.725 3.324 6.418 1.00 93.12 96 ALA A C 1
ATOM 700 O O . ALA A 1 96 ? -8.170 2.258 6.680 1.00 93.12 96 ALA A O 1
ATOM 701 N N . ALA A 1 97 ? -8.126 4.507 6.564 1.00 94.38 97 ALA A N 1
ATOM 702 C CA . ALA A 1 97 ? -6.782 4.695 7.094 1.00 94.38 97 ALA A CA 1
ATOM 703 C C . ALA A 1 97 ? -6.827 5.654 8.286 1.00 94.38 97 ALA A C 1
ATOM 705 O O . ALA A 1 97 ? -7.248 6.805 8.141 1.00 94.38 97 ALA A O 1
ATOM 706 N N . ILE A 1 98 ? -6.379 5.207 9.456 1.00 94.56 98 ILE A N 1
ATOM 707 C CA . ILE A 1 98 ? -6.350 6.031 10.673 1.00 94.56 98 ILE A CA 1
ATOM 708 C C . ILE A 1 98 ? -5.032 5.870 11.419 1.00 94.56 98 ILE A C 1
ATOM 710 O O . ILE A 1 98 ? -4.312 4.893 11.240 1.00 94.56 98 ILE A O 1
ATOM 714 N N . SER A 1 99 ? -4.696 6.834 12.271 1.00 94.75 99 SER A N 1
ATOM 715 C CA . SER A 1 99 ? -3.512 6.718 13.126 1.00 94.75 99 SER A CA 1
ATOM 716 C C . SER A 1 99 ? -3.654 5.557 14.123 1.00 94.75 99 SER A C 1
ATOM 718 O O . SER A 1 99 ? -4.767 5.197 14.503 1.00 94.75 99 SER A O 1
ATOM 720 N N . ARG A 1 100 ? -2.535 4.996 14.603 1.00 93.56 100 ARG A N 1
ATOM 721 C CA . ARG A 1 100 ? -2.560 3.940 15.639 1.00 93.56 100 ARG A CA 1
ATOM 722 C C . ARG A 1 100 ? -3.319 4.355 16.912 1.00 93.56 100 ARG A C 1
ATOM 724 O O . ARG A 1 100 ? -4.117 3.546 17.374 1.00 93.56 100 ARG A O 1
ATOM 731 N N . PRO A 1 101 ? -3.151 5.581 17.460 1.00 94.00 101 PRO A N 1
ATOM 732 C CA . PRO A 1 101 ? -3.939 6.017 18.615 1.00 94.00 101 PRO A CA 1
ATOM 733 C C . PRO A 1 101 ? -5.443 6.086 18.332 1.00 94.00 101 PRO A C 1
ATOM 735 O O . PRO A 1 101 ? -6.235 5.714 19.188 1.00 94.00 101 PRO A O 1
ATOM 738 N N . GLU A 1 102 ? -5.847 6.526 17.133 1.00 94.19 102 GLU A N 1
ATOM 739 C CA . GLU A 1 102 ? -7.267 6.528 16.749 1.00 94.19 102 GLU A CA 1
ATOM 740 C C . GLU A 1 102 ? -7.801 5.096 16.604 1.00 94.19 102 GLU A C 1
ATOM 742 O O . GLU A 1 102 ? -8.913 4.819 17.036 1.00 94.19 102 GLU A O 1
ATOM 747 N N . PHE A 1 103 ? -7.011 4.174 16.046 1.00 94.62 103 PHE A N 1
ATOM 748 C CA . PHE A 1 103 ? -7.388 2.760 15.954 1.00 94.62 103 PHE A CA 1
ATOM 749 C C . PHE A 1 103 ? -7.604 2.139 17.335 1.00 94.62 103 PHE A C 1
ATOM 751 O O . PHE A 1 103 ? -8.598 1.450 17.542 1.00 94.62 103 PHE A O 1
ATOM 758 N N . GLN A 1 104 ? -6.723 2.443 18.289 1.00 93.75 104 GLN A N 1
ATOM 759 C CA . GLN A 1 104 ? -6.856 1.973 19.664 1.00 93.75 104 GLN A CA 1
ATOM 760 C C . GLN A 1 104 ? -8.078 2.574 20.369 1.00 93.75 104 GLN A C 1
ATOM 762 O O . GLN A 1 104 ? -8.863 1.830 20.943 1.00 93.75 104 GLN A O 1
ATOM 767 N N . ALA A 1 105 ? -8.311 3.884 20.238 1.00 93.44 105 ALA A N 1
ATOM 768 C CA . ALA A 1 105 ? -9.514 4.516 20.784 1.00 93.44 105 ALA A CA 1
ATOM 769 C C . ALA A 1 105 ? -10.803 3.869 20.243 1.00 93.44 105 ALA A C 1
ATOM 771 O O . ALA A 1 105 ? -11.744 3.630 20.991 1.00 93.44 105 ALA A O 1
ATOM 772 N N . ARG A 1 106 ? -10.832 3.509 18.952 1.00 92.56 106 ARG A N 1
ATOM 773 C CA . ARG A 1 106 ? -11.977 2.798 18.361 1.00 92.56 106 ARG A CA 1
ATOM 774 C C . ARG A 1 106 ? -12.115 1.356 18.833 1.00 92.56 106 ARG A C 1
ATOM 776 O O . ARG A 1 106 ? -13.233 0.845 18.843 1.00 92.56 106 ARG A O 1
ATOM 783 N N . ALA A 1 107 ? -11.014 0.696 19.182 1.00 92.75 107 ALA A N 1
ATOM 784 C CA . ALA A 1 107 ? -11.065 -0.622 19.803 1.00 92.75 107 ALA A CA 1
ATOM 785 C C . ALA A 1 107 ? -11.667 -0.530 21.214 1.00 92.75 107 ALA A C 1
ATOM 787 O O . ALA A 1 107 ? -12.573 -1.294 21.536 1.00 92.75 107 ALA A O 1
ATOM 788 N N . ASP A 1 108 ? -11.259 0.473 21.997 1.00 91.12 108 ASP A N 1
ATOM 789 C CA . ASP A 1 108 ? -11.800 0.736 23.337 1.00 91.12 108 ASP A CA 1
ATOM 790 C C . ASP A 1 108 ? -13.304 1.090 23.300 1.00 91.12 108 ASP A C 1
ATOM 792 O O . ASP A 1 108 ? -14.066 0.718 24.192 1.00 91.12 108 ASP A O 1
ATOM 796 N N . GLU A 1 109 ? -13.758 1.768 22.240 1.00 91.00 109 GLU A N 1
ATOM 797 C CA . GLU A 1 109 ? -15.175 2.072 21.975 1.00 91.00 109 GLU A CA 1
ATOM 798 C C . GLU A 1 109 ? -15.971 0.875 21.407 1.00 91.00 109 GLU A C 1
ATOM 800 O O . GLU A 1 109 ? -17.187 0.969 21.227 1.00 91.00 109 GLU A O 1
ATOM 805 N N . GLY A 1 110 ? -15.307 -0.244 21.095 1.00 89.44 110 GLY A N 1
ATOM 806 C CA . GLY A 1 110 ? -15.912 -1.440 20.496 1.00 89.44 110 GLY A CA 1
ATOM 807 C C . GLY A 1 110 ? -16.251 -1.320 19.003 1.00 89.44 110 GLY A C 1
ATOM 808 O O . GLY A 1 110 ? -16.862 -2.227 18.439 1.00 89.44 110 GLY A O 1
ATOM 809 N N . ALA A 1 111 ? -15.864 -0.223 18.345 1.00 90.00 111 ALA A N 1
ATOM 810 C CA . ALA A 1 111 ? -16.055 -0.016 16.906 1.00 90.00 111 ALA A CA 1
ATOM 811 C C . ALA A 1 111 ? -15.052 -0.816 16.054 1.00 90.00 111 ALA A C 1
ATOM 813 O O . ALA A 1 111 ? -15.335 -1.156 14.905 1.00 90.00 111 ALA A O 1
ATOM 814 N N . VAL A 1 112 ? -13.881 -1.115 16.617 1.00 94.00 112 VAL A N 1
ATOM 815 C CA . VAL A 1 112 ? -12.900 -2.064 16.081 1.00 94.00 112 VAL A CA 1
ATOM 816 C C . VAL A 1 112 ? -12.865 -3.275 17.006 1.00 94.00 112 VAL A C 1
ATOM 818 O O . VAL A 1 112 ? -12.862 -3.140 18.224 1.00 94.00 112 VAL A O 1
ATOM 821 N N . THR A 1 113 ? -12.835 -4.471 16.431 1.00 94.25 113 THR A N 1
ATOM 822 C CA . THR A 1 113 ? -12.874 -5.740 17.165 1.00 94.25 113 THR A CA 1
ATOM 823 C C . THR A 1 113 ? -11.717 -6.645 16.735 1.00 94.25 113 THR A C 1
ATOM 825 O O . THR A 1 113 ? -11.100 -6.402 15.694 1.00 94.25 113 THR A O 1
ATOM 828 N N . PRO A 1 114 ? -11.432 -7.733 17.473 1.00 94.94 114 PRO A N 1
ATOM 829 C CA . PRO A 1 114 ? -10.465 -8.748 17.048 1.00 94.94 114 PRO A CA 1
ATOM 830 C C . PRO A 1 114 ? -10.736 -9.356 15.661 1.00 94.94 114 PRO A C 1
ATOM 832 O O . PRO A 1 114 ? -9.801 -9.822 15.008 1.00 94.94 114 PRO A O 1
ATOM 835 N N . ASP A 1 115 ? -11.992 -9.335 15.212 1.00 95.62 115 ASP A N 1
ATOM 836 C CA . ASP A 1 115 ? -12.437 -9.823 13.904 1.00 95.62 115 ASP A CA 1
ATOM 837 C C . ASP A 1 115 ? -12.408 -8.753 12.801 1.00 95.62 115 ASP A C 1
ATOM 839 O O . ASP A 1 115 ? -12.660 -9.070 11.641 1.00 95.62 115 ASP A O 1
ATOM 843 N N . THR A 1 116 ? -12.103 -7.492 13.125 1.00 96.25 116 THR A N 1
ATOM 844 C CA . THR A 1 116 ? -12.035 -6.418 12.127 1.00 96.25 116 THR A CA 1
ATOM 845 C C . THR A 1 116 ? -10.935 -6.725 11.103 1.00 96.25 116 THR A C 1
ATOM 847 O O . THR A 1 116 ? -9.783 -6.891 11.513 1.00 96.25 116 THR A O 1
ATOM 850 N N . PRO A 1 117 ? -11.245 -6.782 9.793 1.00 96.94 117 PRO A N 1
ATOM 851 C CA . PRO A 1 117 ? -10.233 -7.017 8.772 1.00 96.94 117 PRO A CA 1
ATOM 852 C C . PRO A 1 117 ? -9.260 -5.842 8.686 1.00 96.94 117 PRO A C 1
ATOM 854 O O . PRO A 1 117 ? -9.672 -4.683 8.605 1.00 96.94 117 PRO A O 1
ATOM 857 N N . VAL A 1 118 ? -7.969 -6.145 8.692 1.00 96.81 118 VAL A N 1
ATOM 858 C CA . VAL A 1 118 ? -6.864 -5.195 8.566 1.00 96.81 118 VAL A CA 1
ATOM 859 C C . VAL A 1 118 ? -5.986 -5.576 7.385 1.00 96.81 118 VAL A C 1
ATOM 861 O O . VAL A 1 118 ? -5.840 -6.757 7.068 1.00 96.81 118 VAL A O 1
ATOM 864 N N . PHE A 1 119 ? -5.401 -4.566 6.746 1.00 96.19 119 PHE A N 1
ATOM 865 C CA . PHE A 1 119 ? -4.533 -4.751 5.590 1.00 96.19 119 PHE A CA 1
ATOM 866 C C . PHE A 1 119 ? -3.059 -4.673 5.980 1.00 96.19 119 PHE A C 1
ATOM 868 O O . PHE A 1 119 ? -2.680 -3.850 6.819 1.00 96.19 119 PHE A O 1
ATOM 875 N N . ASP A 1 120 ? -2.222 -5.483 5.331 1.00 93.06 120 ASP A N 1
ATOM 876 C CA . ASP A 1 120 ? -0.769 -5.475 5.514 1.00 93.06 120 ASP A CA 1
ATOM 877 C C . ASP A 1 120 ? -0.025 -5.136 4.207 1.00 93.06 120 ASP A C 1
ATOM 879 O O . ASP A 1 120 ? 0.303 -6.022 3.418 1.00 93.06 120 ASP A O 1
ATOM 883 N N . PRO A 1 121 ? 0.300 -3.853 3.960 1.00 92.19 121 PRO A N 1
ATOM 884 C CA . PRO A 1 121 ? 1.123 -3.453 2.818 1.00 92.19 121 PRO A CA 1
ATOM 885 C C . PRO A 1 121 ? 2.594 -3.875 2.915 1.00 92.19 121 PRO A C 1
ATOM 887 O O . PRO A 1 121 ? 3.351 -3.583 1.994 1.00 92.19 121 PRO A O 1
ATOM 890 N N . SER A 1 122 ? 3.034 -4.505 4.013 1.00 90.00 122 SER A N 1
ATOM 891 C CA . SER A 1 122 ? 4.433 -4.913 4.196 1.00 90.00 122 SER A CA 1
ATOM 892 C C . SER A 1 122 ? 4.779 -6.258 3.551 1.00 90.00 122 SER A C 1
ATOM 894 O O . SER A 1 122 ? 5.935 -6.682 3.613 1.00 90.00 122 SER A O 1
ATOM 896 N N . LEU A 1 123 ? 3.812 -6.921 2.904 1.00 91.81 123 LEU A N 1
ATOM 897 C CA . LEU A 1 123 ? 4.054 -8.158 2.165 1.00 91.81 123 LEU A CA 1
ATOM 898 C C . LEU A 1 123 ? 5.148 -7.979 1.106 1.00 91.81 123 LEU A C 1
ATOM 900 O O . LEU A 1 123 ? 5.123 -7.053 0.301 1.00 91.81 123 LEU A O 1
ATOM 904 N N . THR A 1 124 ? 6.083 -8.927 1.070 1.00 90.94 124 THR A N 1
ATOM 905 C CA . THR A 1 124 ? 7.254 -8.881 0.180 1.00 90.94 124 THR A CA 1
ATOM 906 C C . THR A 1 124 ? 7.201 -9.894 -0.959 1.00 90.94 124 THR A C 1
ATOM 908 O O . THR A 1 124 ? 8.098 -9.918 -1.798 1.00 90.94 124 THR A O 1
ATOM 911 N N . THR A 1 125 ? 6.174 -10.751 -1.011 1.00 92.19 125 THR A N 1
ATOM 912 C CA . THR A 1 125 ? 6.055 -11.786 -2.046 1.00 92.19 125 THR A CA 1
ATOM 913 C C . THR A 1 125 ? 4.660 -11.830 -2.653 1.00 92.19 125 THR A C 1
ATOM 915 O O . THR A 1 125 ? 3.647 -11.696 -1.965 1.00 92.19 125 THR A O 1
ATOM 918 N N . LEU A 1 126 ? 4.605 -12.108 -3.957 1.00 92.00 126 LEU A N 1
ATOM 919 C CA . LEU A 1 126 ? 3.347 -12.329 -4.669 1.00 92.00 126 LEU A CA 1
ATOM 920 C C . LEU A 1 126 ? 2.607 -13.586 -4.173 1.00 92.00 126 LEU A C 1
ATOM 922 O O . LEU A 1 126 ? 1.384 -13.652 -4.266 1.00 92.00 126 LEU A O 1
ATOM 926 N N . GLY A 1 127 ? 3.336 -14.573 -3.638 1.00 94.31 127 GLY A N 1
ATOM 927 C CA . GLY A 1 127 ? 2.755 -15.758 -3.001 1.00 94.31 127 GLY A CA 1
ATOM 928 C C . GLY A 1 127 ? 1.909 -15.391 -1.783 1.00 94.31 127 GLY A C 1
ATOM 929 O O . GLY A 1 127 ? 0.730 -15.714 -1.753 1.00 94.31 127 GLY A O 1
ATOM 930 N N . ALA A 1 128 ? 2.464 -14.608 -0.853 1.00 93.38 128 ALA A N 1
ATOM 931 C CA . ALA A 1 128 ? 1.741 -14.152 0.337 1.00 93.38 128 ALA A CA 1
ATOM 932 C C . ALA A 1 128 ? 0.463 -13.366 -0.004 1.00 93.38 128 ALA A C 1
ATOM 934 O O . ALA A 1 128 ? -0.580 -13.564 0.619 1.00 93.38 128 ALA A O 1
ATOM 935 N N . LEU A 1 129 ? 0.520 -12.514 -1.036 1.00 94.06 129 LEU A N 1
ATOM 936 C CA . LEU A 1 129 ? -0.659 -11.798 -1.529 1.00 94.06 129 LEU A CA 1
ATOM 937 C C . L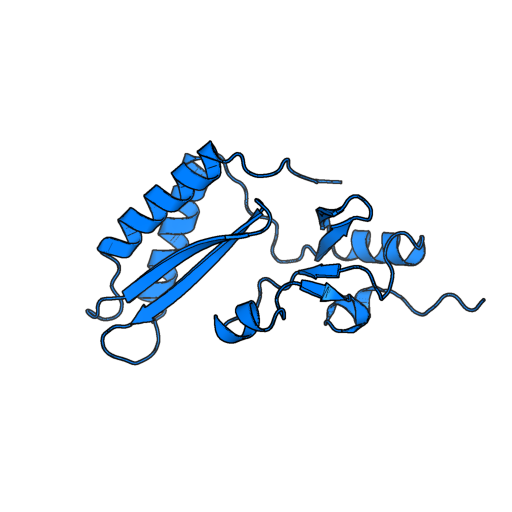EU A 1 129 ? -1.745 -12.763 -2.040 1.00 94.06 129 LEU A C 1
ATOM 939 O O . LEU A 1 129 ? -2.922 -12.573 -1.749 1.00 94.06 129 LEU A O 1
ATOM 943 N N . ARG A 1 130 ? -1.356 -13.804 -2.787 1.00 92.44 130 ARG A N 1
ATOM 944 C CA . ARG A 1 130 ? -2.274 -14.826 -3.326 1.00 92.44 130 ARG A CA 1
ATOM 945 C C . ARG A 1 130 ? -2.839 -15.750 -2.250 1.00 92.44 130 ARG A C 1
ATOM 947 O O . ARG A 1 130 ? -3.965 -16.212 -2.398 1.00 92.44 130 ARG A O 1
ATOM 954 N N . ASP A 1 131 ? -2.090 -15.967 -1.176 1.00 93.25 131 ASP A N 1
ATOM 955 C CA . ASP A 1 131 ? -2.494 -16.766 -0.016 1.00 93.25 131 ASP A CA 1
ATOM 956 C C . ASP A 1 131 ? -3.370 -15.970 0.973 1.00 93.25 131 ASP A C 1
ATOM 958 O O . ASP A 1 131 ? -3.544 -16.371 2.124 1.00 93.25 131 ASP A O 1
ATOM 962 N N . SER A 1 132 ? -3.925 -14.834 0.533 1.00 90.19 132 SER A N 1
ATOM 963 C CA . SER A 1 132 ? -4.819 -13.966 1.307 1.00 90.19 132 SER A CA 1
ATOM 964 C C . SER A 1 132 ? -4.198 -13.395 2.586 1.00 90.19 132 SER A C 1
ATOM 966 O O . SER A 1 132 ? -4.920 -13.024 3.504 1.00 90.19 132 SER A O 1
ATOM 968 N N . GLN A 1 133 ? -2.869 -13.263 2.658 1.00 92.38 133 GLN A N 1
ATOM 969 C CA . GLN A 1 133 ? -2.204 -12.646 3.818 1.00 92.38 133 GLN A CA 1
ATOM 970 C C . GLN A 1 133 ? -2.303 -11.115 3.817 1.00 92.38 133 GLN A C 1
ATOM 972 O O . GLN A 1 133 ? -1.928 -10.471 4.792 1.00 92.38 133 GLN A O 1
ATOM 977 N N . PHE A 1 134 ? -2.796 -10.525 2.724 1.00 95.38 134 PHE A N 1
ATOM 978 C CA . PHE A 1 134 ? -2.912 -9.076 2.584 1.00 95.38 134 PHE A CA 1
ATOM 979 C C . PHE A 1 134 ? -4.051 -8.490 3.412 1.00 95.38 134 PHE A C 1
ATOM 981 O O . PHE A 1 134 ? -3.914 -7.374 3.896 1.00 95.38 134 PHE A O 1
ATOM 988 N N . GLU A 1 135 ? -5.142 -9.234 3.596 1.00 96.31 135 GLU A N 1
ATOM 989 C CA . GLU A 1 135 ? -6.285 -8.849 4.422 1.00 96.31 135 GLU A CA 1
ATOM 990 C C . GLU A 1 135 ? -6.558 -9.967 5.428 1.00 96.31 135 GLU A C 1
ATOM 992 O O . GLU A 1 135 ? -6.906 -11.085 5.052 1.00 96.31 135 GLU A O 1
ATOM 997 N N . THR A 1 136 ? -6.393 -9.674 6.716 1.00 96.06 136 THR A N 1
ATOM 998 C CA . THR A 1 136 ? -6.542 -10.662 7.796 1.00 96.06 136 THR A CA 1
ATOM 999 C C . THR A 1 136 ? -7.306 -10.063 8.974 1.00 96.06 136 THR A C 1
ATOM 1001 O O . THR A 1 136 ? -7.338 -8.841 9.120 1.00 96.06 136 THR A O 1
ATOM 1004 N N . PRO A 1 137 ? -7.939 -10.869 9.841 1.00 96.44 137 PRO A N 1
ATOM 1005 C CA . PRO A 1 137 ? -8.505 -10.360 11.086 1.00 96.44 137 PRO A CA 1
ATOM 1006 C C . PRO A 1 137 ? -7.433 -9.690 11.955 1.00 96.44 137 PRO A C 1
ATOM 1008 O O . PRO A 1 137 ? -6.320 -10.202 12.081 1.00 96.44 137 PRO A O 1
ATOM 1011 N N . ALA A 1 138 ? -7.772 -8.585 12.625 1.00 95.44 138 ALA A N 1
ATOM 1012 C CA . ALA A 1 138 ? -6.838 -7.837 13.469 1.00 95.44 138 ALA A CA 1
ATOM 1013 C C . ALA A 1 138 ? -6.092 -8.728 14.479 1.00 95.44 138 ALA A C 1
ATOM 1015 O O . ALA A 1 138 ? -4.888 -8.548 14.668 1.00 95.44 138 ALA A O 1
ATOM 1016 N N . ARG A 1 139 ? -6.771 -9.730 15.060 1.00 94.69 139 ARG A N 1
ATOM 1017 C CA . ARG A 1 139 ? -6.187 -10.697 16.011 1.00 94.69 139 ARG A CA 1
ATOM 1018 C C . ARG A 1 139 ? -5.085 -11.593 15.430 1.00 94.69 139 ARG A C 1
ATOM 1020 O O . ARG A 1 139 ? -4.288 -12.126 16.193 1.00 94.69 139 ARG A O 1
ATOM 1027 N N . GLU A 1 140 ? -5.077 -11.804 14.115 1.00 93.00 140 GLU A N 1
ATOM 1028 C CA . GLU A 1 140 ? -4.138 -12.688 13.403 1.00 93.00 140 GLU A CA 1
ATOM 1029 C C . GLU A 1 140 ? -2.936 -11.911 12.850 1.00 93.00 140 GLU A C 1
ATOM 1031 O O . GLU A 1 140 ? -2.021 -12.494 12.274 1.00 93.00 140 GLU A O 1
ATOM 1036 N N . SER A 1 141 ? -2.910 -10.596 13.071 1.00 90.19 141 SER A N 1
ATOM 1037 C CA . SER A 1 141 ? -1.864 -9.692 12.604 1.00 90.19 141 SER A CA 1
ATOM 1038 C C . SER A 1 141 ? -1.175 -8.981 13.771 1.00 90.19 141 SER A C 1
ATOM 1040 O O . SER A 1 141 ? -1.594 -9.051 14.930 1.00 90.19 141 SER A O 1
ATOM 1042 N N . TRP A 1 142 ? -0.136 -8.204 13.465 1.00 87.69 142 TRP A N 1
ATOM 1043 C CA . TRP A 1 142 ? 0.538 -7.361 14.455 1.00 87.69 142 TRP A CA 1
ATOM 1044 C C . TRP A 1 142 ? -0.394 -6.316 15.105 1.00 87.69 142 TRP A C 1
ATOM 1046 O O . TRP A 1 142 ? -0.093 -5.844 16.207 1.00 87.69 142 TRP A O 1
ATOM 1056 N N . HIS A 1 143 ? -1.529 -5.989 14.467 1.00 90.81 143 HIS A N 1
ATOM 1057 C CA . HIS A 1 143 ? -2.539 -5.057 14.977 1.00 90.81 143 HIS A CA 1
ATOM 1058 C C . HIS A 1 143 ? -3.223 -5.549 16.254 1.00 90.81 143 HIS A C 1
ATOM 1060 O O . HIS A 1 143 ? -3.770 -4.726 16.984 1.00 90.81 143 HIS A O 1
ATOM 1066 N N . ALA A 1 144 ? -3.145 -6.846 16.576 1.00 90.94 144 ALA A N 1
ATOM 1067 C CA . ALA A 1 144 ? -3.671 -7.405 17.821 1.00 90.94 144 ALA A CA 1
ATOM 1068 C C . ALA A 1 144 ? -3.162 -6.654 19.065 1.00 90.94 144 ALA A C 1
ATOM 1070 O O . ALA A 1 144 ? -3.892 -6.483 20.037 1.00 90.94 144 ALA A O 1
ATOM 1071 N N . GLN A 1 145 ? -1.929 -6.135 19.011 1.00 89.19 145 GLN A N 1
ATOM 1072 C CA . GLN A 1 145 ? -1.322 -5.356 20.096 1.00 89.19 145 GLN A CA 1
ATOM 1073 C C . GLN A 1 145 ? -1.974 -3.978 20.310 1.00 89.19 145 GLN A C 1
ATOM 1075 O O . GLN A 1 145 ? -1.763 -3.362 21.352 1.00 89.19 145 GLN A O 1
ATOM 1080 N N . LEU A 1 146 ? -2.747 -3.483 19.338 1.00 88.50 146 LEU A N 1
ATOM 1081 C CA . LEU A 1 146 ? -3.445 -2.194 19.394 1.00 88.50 146 LEU A CA 1
ATOM 1082 C C . LEU A 1 146 ? -4.883 -2.307 19.920 1.00 88.50 146 LEU A C 1
ATOM 1084 O O . LEU A 1 146 ? -5.502 -1.281 20.178 1.00 88.50 146 LEU A O 1
ATOM 1088 N N . LEU A 1 147 ? -5.422 -3.524 20.067 1.00 86.44 147 LEU A N 1
ATOM 1089 C CA . LEU A 1 147 ? -6.834 -3.759 20.402 1.00 86.44 147 LEU A CA 1
ATOM 1090 C C . LEU A 1 147 ? -7.180 -3.557 21.889 1.00 86.44 147 LEU A C 1
ATOM 1092 O O . LEU A 1 147 ? -8.330 -3.749 22.268 1.00 86.44 147 LEU A O 1
ATOM 1096 N N . GLY A 1 148 ? -6.208 -3.183 22.728 1.00 72.81 148 GLY A N 1
ATOM 1097 C CA . GLY A 1 148 ? -6.398 -3.096 24.179 1.00 72.81 148 GLY A CA 1
ATOM 1098 C C . GLY A 1 148 ? -6.587 -4.470 24.842 1.00 72.81 148 GLY A C 1
ATOM 1099 O O . GLY A 1 148 ? -6.695 -5.503 24.181 1.00 72.81 148 GLY A O 1
ATOM 1100 N N . ALA A 1 149 ? -6.571 -4.509 26.177 1.00 58.59 149 ALA A N 1
ATOM 1101 C CA . ALA A 1 149 ? -6.999 -5.705 26.903 1.00 58.59 149 ALA A CA 1
ATOM 1102 C C . ALA A 1 149 ? -8.526 -5.844 26.759 1.00 58.59 149 ALA A C 1
ATOM 1104 O O . ALA A 1 149 ? -9.205 -4.816 26.757 1.00 58.59 149 ALA A O 1
ATOM 1105 N N . PRO A 1 150 ? -9.083 -7.067 26.653 1.00 52.12 150 PRO A N 1
ATOM 1106 C CA . PRO A 1 150 ? -10.530 -7.232 26.615 1.00 52.12 150 PRO A CA 1
ATOM 1107 C C . PRO A 1 150 ? -11.141 -6.537 27.834 1.00 52.12 150 PRO A C 1
ATOM 1109 O O . PRO A 1 150 ? -10.692 -6.766 28.959 1.00 52.12 150 PRO A O 1
ATOM 1112 N N . ALA A 1 151 ? -12.135 -5.674 27.610 1.00 46.91 151 ALA A N 1
ATOM 1113 C CA . ALA A 1 151 ? -12.951 -5.151 28.694 1.00 46.91 151 ALA A CA 1
ATOM 1114 C C . ALA A 1 151 ? -13.561 -6.358 29.421 1.00 46.91 151 ALA A C 1
ATOM 1116 O O . ALA A 1 151 ? -14.316 -7.121 28.815 1.00 46.91 151 ALA A O 1
ATOM 1117 N N . GLU A 1 152 ? -13.166 -6.586 30.678 1.00 38.56 152 GLU A N 1
ATOM 1118 C CA . GLU A 1 152 ? -13.790 -7.609 31.516 1.00 38.56 152 GLU A CA 1
ATOM 1119 C C . GLU A 1 152 ? -15.297 -7.316 31.572 1.00 38.56 152 GLU A C 1
ATOM 1121 O O . GLU A 1 152 ? -15.709 -6.231 31.989 1.00 38.56 152 GLU A O 1
ATOM 1126 N N . ALA A 1 153 ? -16.090 -8.263 31.067 1.00 39.16 153 ALA A N 1
ATOM 1127 C CA . ALA A 1 153 ? -17.548 -8.253 31.120 1.00 39.16 153 ALA A CA 1
ATOM 1128 C C . ALA A 1 153 ? -18.058 -8.715 32.490 1.00 39.16 153 ALA A C 1
ATOM 1130 O O . ALA A 1 153 ? -17.433 -9.633 33.072 1.00 39.16 153 ALA A O 1
#

Sequence (153 aa):
MTTAAPLSDATQTALLDRLSTFMADWTSHQHAVEGAATILDDRFLVIAAEPTGGGDISGCGIDALTHAVDEAASTLDLAWVPALHVLYRTPEGTVAAISRPEFQARADEGAVTPDTPVFDPSLTTLGALRDSQFETPARESWHAQLLGAPAEA

Foldseek 3Di:
DPPDDQADPVLQVQLQVLLVVCLVPQDAPNFRKHKHWHDDLSADIDMDIDTPVDDDRDPVSVVSSVVSNVVSCVVSVHDDQPPQWWWWQFPVRHIDTDHLVVQLVCLVVVRADQQTWTADPPDDDPVCVVVVVGIGRCVVDPNVVSNDDPDDD

pLDDT: mean 89.59, std 11.26, range [38.56, 98.12]

Radius of gyration: 17.81 Å; chains: 1; bounding box: 42×32×52 Å

Secondary structure (DSSP, 8-state):
---PPPPPHHHHHHHHHHHHHHHHT-EETTEEEEEEEEEETTTEEEEEEEETTSSPPPHHHHHHHHHHHHHHHHHTT--PPPTTSEEEE-TTS-EEEE-HHHHHHHHHTTSS-TTSEEE-TT---HHHHHTTTTEEEGGGSGGGGGS-S----